Protein AF-A0A8T8SAB1-F1 (afdb_monomer)

Solvent-accessible surface area (backbone atoms only — not comparable to full-atom values): 5282 Å² total; per-residue (Å²): 117,63,71,60,40,58,76,69,61,57,56,80,90,39,64,37,95,46,74,49,75,56,97,85,25,40,38,21,32,66,61,54,69,69,59,53,50,51,46,70,72,68,59,63,80,47,39,28,41,27,17,64,63,78,61,44,33,36,86,93,42,76,69,72,56,51,69,49,56,33,34,33,35,40,60,85,71,54,80,68,45,79,71,45,75,48,69,67,132

InterPro domains:
  IPR007332 Protein of unknown function DUF411 [PF04214] (15-61)

Foldseek 3Di:
DVVVCVVLVPPPQQADPDWDDDPQAIEHPLDDPVLVVCCVVVVPQFNYKGWHDDAAPGDPHHDDGDKTFIWTHGPVRDDIDGPDIDDDD

Structure (mmCIF, N/CA/C/O backbone):
data_AF-A0A8T8SAB1-F1
#
_entry.id   AF-A0A8T8SAB1-F1
#
loop_
_atom_site.group_PDB
_atom_site.id
_atom_site.type_symbol
_atom_site.label_atom_id
_atom_site.label_alt_id
_atom_site.label_comp_id
_atom_site.label_asym_id
_atom_site.label_entity_id
_atom_site.label_seq_id
_atom_site.pdbx_PDB_ins_code
_atom_site.Cartn_x
_atom_site.Cartn_y
_atom_site.Cartn_z
_atom_site.occupancy
_atom_site.B_iso_or_equiv
_atom_site.auth_seq_id
_atom_site.auth_comp_id
_atom_site.auth_asym_id
_atom_site.auth_atom_id
_atom_site.pdbx_PDB_model_num
ATOM 1 N N . MET A 1 1 ? -4.015 16.314 -7.947 1.00 58.97 1 MET A N 1
ATOM 2 C CA . MET A 1 1 ? -4.040 14.971 -7.318 1.00 58.97 1 MET A CA 1
ATOM 3 C C . MET A 1 1 ? -4.145 15.044 -5.796 1.00 58.97 1 MET A C 1
ATOM 5 O O . MET A 1 1 ? -4.503 14.052 -5.174 1.00 58.97 1 MET A O 1
ATOM 9 N N . ASP A 1 2 ? -3.897 16.207 -5.193 1.00 65.06 2 ASP A N 1
ATOM 10 C CA . ASP A 1 2 ? -3.811 16.371 -3.738 1.00 65.06 2 ASP A CA 1
ATOM 11 C C . ASP A 1 2 ? -5.125 16.105 -2.997 1.00 65.06 2 ASP A C 1
ATOM 13 O O . ASP A 1 2 ? -5.107 15.429 -1.975 1.00 65.06 2 ASP A O 1
ATOM 17 N N . GLN A 1 3 ? -6.277 16.484 -3.563 1.00 74.31 3 GLN A N 1
ATOM 18 C CA . GLN A 1 3 ? -7.585 16.249 -2.928 1.00 74.31 3 GLN A CA 1
ATOM 19 C C . GLN A 1 3 ? -7.913 14.763 -2.701 1.00 74.31 3 GLN A C 1
ATOM 21 O O . GLN A 1 3 ? -8.562 14.420 -1.714 1.00 74.31 3 GLN A O 1
ATOM 26 N N . VAL A 1 4 ? -7.466 13.858 -3.583 1.00 75.69 4 VAL A N 1
ATOM 27 C CA . VAL A 1 4 ? -7.685 12.410 -3.399 1.00 75.69 4 VAL A CA 1
ATOM 28 C C . VAL A 1 4 ? -6.809 11.884 -2.263 1.00 75.69 4 VAL A C 1
ATOM 30 O O . VAL A 1 4 ? -7.301 11.174 -1.389 1.00 75.69 4 VAL A O 1
ATOM 33 N N . LYS A 1 5 ? -5.535 12.290 -2.233 1.00 79.06 5 LYS A N 1
ATOM 34 C CA . LYS A 1 5 ? -4.580 11.913 -1.182 1.00 79.06 5 LYS A CA 1
ATOM 35 C C . LYS A 1 5 ? -5.011 12.440 0.186 1.00 79.06 5 LYS A C 1
ATOM 37 O O . LYS A 1 5 ? -4.882 11.733 1.179 1.00 79.06 5 LYS A O 1
ATOM 42 N N . GLU A 1 6 ? -5.554 13.654 0.238 1.00 79.31 6 GLU A N 1
ATOM 43 C CA . GLU A 1 6 ? -6.099 14.258 1.457 1.00 79.31 6 GLU A CA 1
ATOM 44 C C . GLU A 1 6 ? -7.354 13.535 1.946 1.00 79.31 6 GLU A C 1
ATOM 46 O O . GLU A 1 6 ? -7.425 13.175 3.121 1.00 79.31 6 GLU A O 1
ATOM 51 N N . ARG A 1 7 ? -8.309 13.244 1.049 1.00 85.00 7 ARG A N 1
ATOM 52 C CA . ARG A 1 7 ? -9.521 12.477 1.386 1.00 85.00 7 ARG A CA 1
ATOM 53 C C . ARG A 1 7 ? -9.180 11.101 1.961 1.00 85.00 7 ARG A C 1
ATOM 55 O O . ARG A 1 7 ? -9.801 10.673 2.928 1.00 85.00 7 ARG A O 1
ATOM 62 N N . LEU A 1 8 ? -8.188 10.433 1.375 1.00 82.56 8 LEU A N 1
ATOM 63 C CA . LEU A 1 8 ? -7.722 9.108 1.793 1.00 82.56 8 LEU A CA 1
ATOM 64 C C . LEU A 1 8 ? -6.705 9.151 2.938 1.00 82.56 8 LEU A C 1
ATOM 66 O O . LEU A 1 8 ? -6.268 8.101 3.400 1.00 82.56 8 LEU A O 1
ATOM 70 N N . LYS A 1 9 ? -6.343 10.352 3.412 1.00 84.50 9 LYS A N 1
ATOM 71 C CA . LYS A 1 9 ? -5.348 10.578 4.468 1.00 84.50 9 LYS A CA 1
ATOM 72 C C . LYS A 1 9 ? -4.021 9.860 4.197 1.00 84.50 9 LYS A C 1
ATOM 74 O O . LYS A 1 9 ? -3.386 9.355 5.120 1.00 84.50 9 LYS A O 1
ATOM 79 N N . VAL A 1 10 ? -3.588 9.840 2.935 1.00 82.62 10 VAL A N 1
ATOM 80 C CA . VAL A 1 10 ? -2.307 9.243 2.540 1.00 82.62 10 VAL A CA 1
ATOM 81 C C . VAL A 1 10 ? -1.170 10.004 3.239 1.00 82.62 10 VAL A C 1
ATOM 83 O O . VAL A 1 10 ? -1.056 11.229 3.039 1.00 82.62 10 VAL A O 1
ATOM 86 N N . PRO A 1 11 ? -0.327 9.321 4.043 1.00 84.44 11 PRO A N 1
ATOM 87 C CA . PRO A 1 11 ? 0.758 9.967 4.769 1.00 84.44 11 PRO A CA 1
ATOM 88 C C . PRO A 1 11 ? 1.697 10.719 3.815 1.00 84.44 11 PRO A C 1
ATOM 90 O O . PRO A 1 11 ? 2.066 10.172 2.775 1.00 84.44 11 PRO A O 1
ATOM 93 N N . PRO A 1 12 ? 2.121 11.958 4.134 1.00 84.00 12 PRO A N 1
ATOM 94 C CA . PRO A 1 12 ? 2.983 12.745 3.250 1.00 84.00 12 PRO A CA 1
ATOM 95 C C . PRO A 1 12 ? 4.285 12.039 2.852 1.00 84.00 12 PRO A C 1
ATOM 97 O O . PRO A 1 12 ? 4.745 12.209 1.728 1.00 84.00 12 PRO A O 1
ATOM 100 N N . SER A 1 13 ? 4.843 11.222 3.749 1.00 82.06 13 SER A N 1
ATOM 101 C CA . SER A 1 13 ? 6.093 10.479 3.555 1.00 82.06 13 SER A CA 1
ATOM 102 C C . SER A 1 13 ? 6.022 9.384 2.491 1.00 82.06 13 SER A C 1
ATOM 104 O O . SER A 1 13 ? 7.067 8.960 2.010 1.00 82.06 13 SER A O 1
ATOM 106 N N . VAL A 1 14 ? 4.822 8.931 2.117 1.00 80.19 14 VAL A N 1
ATOM 107 C CA . VAL A 1 14 ? 4.638 7.848 1.138 1.00 80.19 14 VAL A CA 1
ATOM 108 C C . VAL A 1 14 ? 3.978 8.319 -0.155 1.00 80.19 14 VAL A C 1
ATOM 110 O O . VAL A 1 14 ? 3.649 7.496 -1.003 1.00 80.19 14 VAL A O 1
ATOM 113 N N . ARG A 1 15 ? 3.773 9.634 -0.327 1.00 83.19 15 ARG A N 1
ATOM 114 C CA . ARG A 1 15 ? 3.081 10.168 -1.504 1.00 83.19 15 ARG A CA 1
ATOM 115 C C . ARG A 1 15 ? 3.892 9.950 -2.786 1.00 83.19 15 ARG A C 1
ATOM 117 O O . ARG A 1 15 ? 5.052 10.339 -2.874 1.00 83.19 15 ARG A O 1
ATOM 124 N N . ALA A 1 16 ? 3.231 9.402 -3.797 1.00 80.94 16 ALA A N 1
ATOM 125 C CA . ALA A 1 16 ? 3.736 9.111 -5.131 1.00 80.94 16 ALA A CA 1
ATOM 126 C C . ALA A 1 16 ? 2.901 9.818 -6.219 1.00 80.94 16 ALA A C 1
ATOM 128 O O . ALA A 1 16 ? 1.975 10.590 -5.941 1.00 80.94 16 ALA A O 1
ATOM 129 N N . CYS A 1 17 ? 3.208 9.546 -7.490 1.00 81.94 17 CYS A N 1
ATOM 130 C CA . CYS A 1 17 ? 2.589 10.213 -8.639 1.00 81.94 17 CYS A CA 1
ATOM 131 C C . CYS A 1 17 ? 1.084 9.944 -8.804 1.00 81.94 17 CYS A C 1
ATOM 133 O O . CYS A 1 17 ? 0.398 10.768 -9.400 1.00 81.94 17 CYS A O 1
ATOM 135 N N . HIS A 1 18 ? 0.558 8.830 -8.288 1.00 85.12 18 HIS A N 1
ATOM 136 C CA . HIS A 1 18 ? -0.863 8.487 -8.369 1.00 85.12 18 HIS A CA 1
ATOM 137 C C . HIS A 1 18 ? -1.347 7.717 -7.143 1.00 85.12 18 HIS A C 1
ATOM 139 O O . HIS A 1 18 ? -0.557 7.120 -6.414 1.00 85.12 18 HIS A O 1
ATOM 145 N N . THR A 1 19 ? -2.665 7.753 -6.953 1.00 89.31 19 THR A N 1
ATOM 146 C CA . THR A 1 19 ? -3.387 7.054 -5.890 1.00 89.31 19 THR A CA 1
ATOM 147 C C . THR A 1 19 ? -4.607 6.382 -6.501 1.00 89.31 19 THR A C 1
ATOM 149 O O . THR A 1 19 ? -5.350 7.028 -7.243 1.00 89.31 19 THR A O 1
ATOM 152 N N . ALA A 1 20 ? -4.831 5.118 -6.167 1.00 90.56 20 ALA A N 1
ATOM 153 C CA . ALA A 1 20 ? -6.059 4.392 -6.461 1.00 90.56 20 ALA A CA 1
ATOM 154 C C . ALA A 1 20 ? -6.764 3.994 -5.157 1.00 90.56 20 ALA A C 1
ATOM 156 O O . ALA A 1 20 ? -6.165 4.008 -4.083 1.00 90.56 20 ALA A O 1
ATOM 157 N N . GLU A 1 21 ? -8.044 3.649 -5.251 1.00 92.50 21 GLU A N 1
ATOM 158 C CA . GLU A 1 21 ? -8.853 3.160 -4.135 1.00 92.50 21 GLU A CA 1
ATOM 159 C C . GLU A 1 21 ? -9.564 1.878 -4.578 1.00 92.50 21 GLU A C 1
ATOM 161 O O . GLU A 1 21 ? -10.131 1.833 -5.671 1.00 92.50 21 GLU A O 1
ATOM 166 N N . VAL A 1 22 ? -9.519 0.837 -3.748 1.00 92.69 22 VAL A N 1
ATOM 167 C CA . VAL A 1 22 ? -10.187 -0.447 -3.993 1.00 92.69 22 VAL A CA 1
ATOM 168 C C . VAL A 1 22 ? -10.670 -1.028 -2.669 1.00 92.69 22 VAL A C 1
ATOM 170 O O . VAL A 1 22 ? -9.907 -1.085 -1.711 1.00 92.69 22 VAL A O 1
ATOM 173 N N . ASP A 1 23 ? -11.947 -1.414 -2.585 1.00 91.94 23 ASP A N 1
ATOM 174 C CA . ASP A 1 23 ? -12.564 -2.015 -1.387 1.00 91.94 23 ASP A CA 1
ATOM 175 C C . ASP A 1 23 ? -12.270 -1.266 -0.065 1.00 91.94 23 ASP A C 1
ATOM 177 O O . ASP A 1 23 ? -12.145 -1.857 1.007 1.00 91.94 23 ASP A O 1
ATOM 181 N N . GLY A 1 24 ? -12.160 0.066 -0.129 1.00 91.44 24 GLY A N 1
ATOM 182 C CA . GLY A 1 24 ? -11.870 0.918 1.028 1.00 91.44 24 GLY A CA 1
ATOM 183 C C . GLY A 1 24 ? -10.407 0.908 1.487 1.00 91.44 24 GLY A C 1
ATOM 184 O O . GLY A 1 24 ? -10.132 1.349 2.607 1.00 91.44 24 GLY A O 1
ATOM 185 N N . TYR A 1 25 ? -9.490 0.409 0.657 1.00 95.06 25 TYR A N 1
ATOM 186 C CA . TYR A 1 25 ? -8.041 0.554 0.785 1.00 95.06 25 TYR A CA 1
ATOM 187 C C . TYR A 1 25 ? -7.518 1.544 -0.255 1.00 95.06 25 TYR A C 1
ATOM 189 O O . TYR A 1 25 ? -7.958 1.520 -1.406 1.00 95.06 25 TYR A O 1
ATOM 197 N N . PHE A 1 26 ? -6.545 2.377 0.111 1.00 94.50 26 PHE A N 1
ATOM 198 C CA . PHE A 1 26 ? -5.793 3.149 -0.878 1.00 94.50 26 PHE A CA 1
ATOM 199 C C . PHE A 1 26 ? -4.570 2.369 -1.381 1.00 94.50 26 PHE A C 1
ATOM 201 O O . PHE A 1 26 ? -3.951 1.604 -0.642 1.00 94.50 26 PHE A O 1
ATOM 208 N N . LEU A 1 27 ? -4.204 2.589 -2.640 1.00 94.12 27 LEU A N 1
ATOM 209 C CA . LEU A 1 27 ? -2.980 2.089 -3.262 1.00 94.12 27 LEU A CA 1
ATOM 210 C C . LEU A 1 27 ? -2.194 3.284 -3.792 1.00 94.12 27 LEU A C 1
ATOM 212 O O . LEU A 1 27 ? -2.697 4.040 -4.623 1.00 94.12 27 LEU A O 1
ATOM 216 N N . GLU A 1 28 ? -0.981 3.469 -3.292 1.00 92.19 28 GLU A N 1
ATOM 217 C CA . GLU A 1 28 ? -0.152 4.635 -3.575 1.00 92.19 28 GLU A CA 1
ATOM 218 C C . GLU A 1 28 ? 1.089 4.240 -4.387 1.00 92.19 28 GLU A C 1
ATOM 220 O O . GLU A 1 28 ? 1.901 3.424 -3.947 1.00 92.19 28 GLU A O 1
ATOM 225 N N . GLY A 1 29 ? 1.241 4.827 -5.577 1.00 88.56 29 GLY A N 1
ATOM 226 C CA . GLY A 1 29 ? 2.330 4.497 -6.500 1.00 88.56 29 GLY A CA 1
ATOM 227 C C . GLY A 1 29 ? 2.197 3.109 -7.142 1.00 88.56 29 GLY A C 1
ATOM 228 O O . GLY A 1 29 ? 1.103 2.556 -7.256 1.00 88.56 29 GLY A O 1
ATOM 229 N N . HIS A 1 30 ? 3.325 2.539 -7.576 1.00 87.62 30 HIS A N 1
ATOM 230 C CA . HIS A 1 30 ? 3.374 1.284 -8.338 1.00 87.62 30 HIS A CA 1
ATOM 231 C C . HIS A 1 30 ? 3.259 0.032 -7.454 1.00 87.62 30 HIS A C 1
ATOM 233 O O . HIS A 1 30 ? 4.164 -0.801 -7.415 1.00 87.62 30 HIS A O 1
ATOM 239 N N . VAL A 1 31 ? 2.143 -0.112 -6.736 1.00 89.00 31 VAL A N 1
ATOM 240 C CA . VAL A 1 31 ? 1.883 -1.302 -5.913 1.00 89.00 31 VAL A CA 1
ATOM 241 C C . VAL A 1 31 ? 1.736 -2.546 -6.816 1.00 89.00 31 VAL A C 1
ATOM 243 O O . VAL A 1 31 ? 0.889 -2.541 -7.714 1.00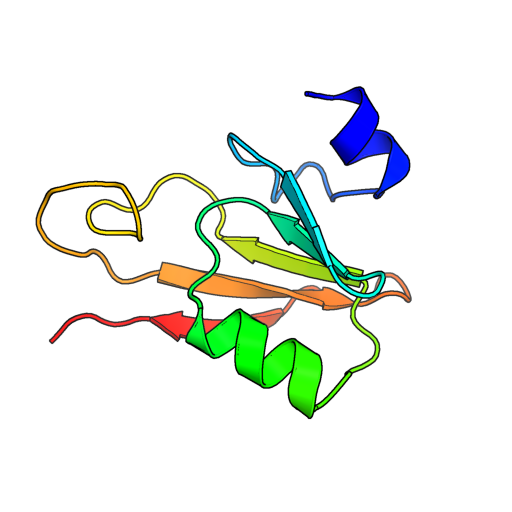 89.00 31 VAL A O 1
ATOM 246 N N . PRO A 1 32 ? 2.514 -3.626 -6.599 1.00 88.56 32 PRO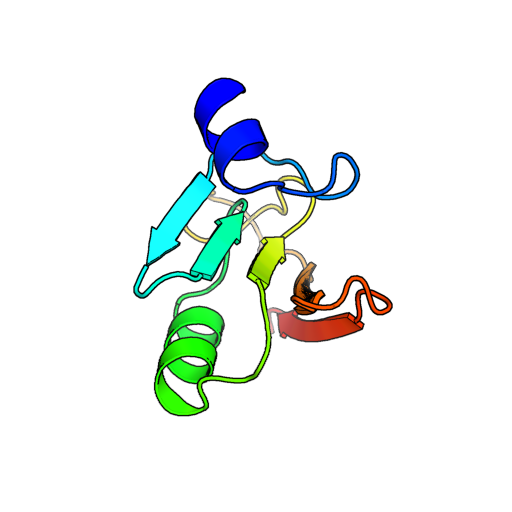 A N 1
ATOM 247 C CA . PRO A 1 32 ? 2.431 -4.851 -7.396 1.00 88.56 32 PRO A CA 1
ATOM 248 C C . PRO A 1 32 ? 1.076 -5.535 -7.267 1.00 88.56 32 PRO A C 1
ATOM 250 O O . PRO A 1 32 ? 0.496 -5.591 -6.181 1.00 88.56 32 PRO A O 1
ATOM 253 N N . ILE A 1 33 ? 0.613 -6.158 -8.352 1.00 88.94 33 ILE A N 1
ATOM 254 C CA . ILE A 1 33 ? -0.685 -6.842 -8.363 1.00 88.94 33 ILE A CA 1
ATOM 255 C C . ILE A 1 33 ? -0.773 -7.978 -7.335 1.00 88.94 33 ILE A C 1
ATOM 257 O O . ILE A 1 33 ? -1.835 -8.191 -6.759 1.00 88.94 33 ILE A O 1
ATOM 261 N N . ASP A 1 34 ? 0.334 -8.666 -7.050 1.00 89.25 34 ASP A N 1
ATOM 262 C CA . ASP A 1 34 ? 0.355 -9.750 -6.063 1.00 89.25 34 ASP A CA 1
ATOM 263 C C . ASP A 1 34 ? 0.170 -9.229 -4.633 1.00 89.25 34 ASP A C 1
ATOM 265 O O . ASP A 1 34 ? -0.524 -9.855 -3.833 1.00 89.25 34 ASP A O 1
ATOM 269 N N . ALA A 1 35 ? 0.695 -8.036 -4.330 1.00 92.06 35 ALA A N 1
ATOM 270 C CA . ALA A 1 35 ? 0.445 -7.373 -3.054 1.00 92.06 35 ALA A CA 1
ATOM 271 C C . ALA A 1 35 ? -1.024 -6.934 -2.932 1.00 92.06 35 ALA A C 1
ATOM 273 O O . ALA A 1 35 ? -1.627 -7.103 -1.874 1.00 92.06 35 ALA A O 1
ATOM 274 N N . VAL A 1 36 ? -1.622 -6.433 -4.021 1.00 93.62 36 VAL A N 1
ATOM 275 C CA . VAL A 1 36 ? -3.049 -6.067 -4.055 1.00 93.62 36 VAL A CA 1
ATOM 276 C C . VAL A 1 36 ? -3.942 -7.294 -3.866 1.00 93.62 36 VAL A C 1
ATOM 278 O O . VAL A 1 36 ? -4.877 -7.243 -3.075 1.00 93.62 36 VAL A O 1
ATOM 281 N N . ARG A 1 37 ? -3.652 -8.411 -4.544 1.00 94.62 37 ARG A N 1
ATOM 282 C CA . ARG A 1 37 ? -4.399 -9.668 -4.375 1.00 94.62 37 ARG A CA 1
ATOM 283 C C . ARG A 1 37 ? -4.363 -10.138 -2.927 1.00 94.62 37 ARG A C 1
ATOM 285 O O . ARG A 1 37 ? -5.414 -10.317 -2.323 1.00 94.62 37 ARG A O 1
ATOM 292 N N . ARG A 1 38 ? -3.164 -10.221 -2.345 1.00 94.62 38 ARG A N 1
ATOM 293 C CA . ARG A 1 38 ? -2.986 -10.621 -0.947 1.00 94.62 38 ARG A CA 1
ATOM 294 C C . ARG A 1 38 ? -3.746 -9.706 0.020 1.00 94.62 38 ARG A C 1
ATOM 296 O O . ARG A 1 38 ? -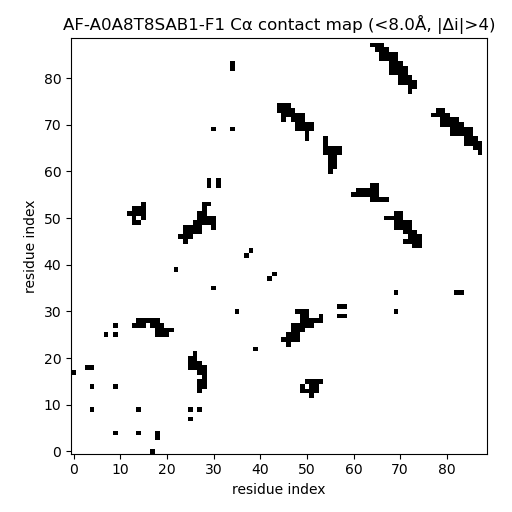4.397 -10.201 0.934 1.00 94.62 38 ARG A O 1
ATOM 303 N N . LEU A 1 39 ? -3.725 -8.390 -0.210 1.00 95.75 39 LEU A N 1
ATOM 304 C CA . LEU A 1 39 ? -4.483 -7.422 0.587 1.00 95.75 39 LEU A CA 1
ATOM 305 C C . LEU A 1 39 ? -5.994 -7.695 0.544 1.00 95.75 39 LEU A C 1
ATOM 307 O O . LEU A 1 39 ? -6.654 -7.650 1.580 1.00 95.75 39 LEU A O 1
ATOM 311 N N . LEU A 1 40 ? -6.541 -7.957 -0.644 1.00 95.81 40 LEU A N 1
ATOM 312 C CA . LEU A 1 40 ? -7.976 -8.177 -0.841 1.00 95.81 40 LEU A CA 1
ATOM 313 C C . LEU A 1 40 ? -8.448 -9.554 -0.351 1.00 95.81 40 LEU A C 1
ATOM 315 O O . LEU A 1 40 ? -9.614 -9.680 0.038 1.00 95.81 40 LEU A O 1
ATOM 319 N N . ASP A 1 41 ? -7.550 -10.540 -0.333 1.00 96.62 41 ASP A N 1
ATOM 320 C CA . ASP A 1 41 ? -7.798 -11.885 0.188 1.00 96.62 41 ASP A CA 1
ATOM 321 C C . ASP A 1 41 ? -7.731 -11.918 1.724 1.00 96.62 41 ASP A C 1
ATOM 323 O O . ASP A 1 41 ? -8.641 -12.426 2.378 1.00 96.62 41 ASP A O 1
ATOM 327 N N . GLU A 1 42 ? -6.676 -11.349 2.318 1.00 96.31 42 GLU A N 1
ATOM 328 C CA . GLU A 1 42 ? -6.459 -11.362 3.774 1.00 96.31 42 GLU A CA 1
ATOM 329 C C . GLU A 1 42 ? -7.295 -10.304 4.509 1.00 96.31 42 GLU A C 1
ATOM 331 O O . GLU A 1 42 ? -7.603 -10.467 5.690 1.00 96.31 42 GLU A O 1
ATOM 336 N N . ARG A 1 43 ? -7.639 -9.202 3.828 1.00 94.81 43 ARG A N 1
ATOM 337 C CA . ARG A 1 43 ? -8.352 -8.033 4.373 1.00 94.81 43 ARG A CA 1
ATOM 338 C C . ARG A 1 43 ? -7.840 -7.578 5.752 1.00 94.81 43 ARG A C 1
ATOM 340 O O . ARG A 1 43 ? -8.638 -7.391 6.677 1.00 94.81 43 ARG A O 1
ATOM 347 N N . PRO A 1 44 ? -6.522 -7.361 5.924 1.00 95.50 44 PRO A N 1
ATOM 348 C CA . PRO A 1 44 ? -5.965 -6.922 7.197 1.00 95.50 44 PRO A CA 1
ATOM 349 C C . PRO A 1 44 ? -6.463 -5.509 7.568 1.00 95.50 44 PRO A C 1
ATOM 351 O O . PRO A 1 44 ? -6.957 -4.774 6.699 1.00 95.50 44 PRO A O 1
ATOM 354 N N . PRO A 1 45 ? -6.302 -5.077 8.836 1.00 94.44 45 PRO A N 1
ATOM 355 C CA . PRO A 1 45 ? -6.712 -3.753 9.320 1.00 94.44 45 PRO A CA 1
ATOM 356 C C . PRO A 1 45 ? -5.773 -2.623 8.840 1.00 94.44 45 PRO A C 1
ATOM 358 O O . PRO A 1 45 ? -5.264 -1.816 9.618 1.00 94.44 45 PRO A O 1
ATOM 361 N N . LEU A 1 46 ? -5.552 -2.547 7.528 1.00 96.00 46 LEU A N 1
ATOM 362 C CA . LEU A 1 46 ? -4.720 -1.550 6.858 1.00 96.00 46 LEU A CA 1
ATOM 363 C C . LEU A 1 46 ? -5.579 -0.482 6.184 1.00 96.00 46 LEU A C 1
ATOM 365 O O . LEU A 1 46 ? -6.689 -0.754 5.726 1.00 96.00 46 LEU A O 1
ATOM 369 N N . ALA A 1 47 ? -5.084 0.750 6.154 1.00 94.88 47 ALA A N 1
ATOM 370 C CA . ALA A 1 47 ? -5.663 1.838 5.377 1.00 94.88 47 ALA A CA 1
ATOM 371 C C . ALA A 1 47 ? -5.273 1.725 3.899 1.00 94.88 47 ALA A C 1
ATOM 373 O O . ALA A 1 47 ? -6.067 2.073 3.028 1.00 94.88 47 ALA A O 1
ATOM 374 N N . GLY A 1 48 ? -4.077 1.208 3.616 1.00 94.75 48 GLY A N 1
ATOM 375 C CA . GLY A 1 48 ? -3.589 1.059 2.255 1.00 94.75 48 GLY A CA 1
ATOM 376 C C . GLY A 1 48 ? -2.176 0.503 2.163 1.00 94.75 48 GLY A C 1
ATOM 377 O O . GLY A 1 48 ? -1.530 0.221 3.177 1.00 94.75 48 GLY A O 1
ATOM 378 N N . LEU A 1 49 ? -1.720 0.366 0.921 1.00 95.00 49 LEU A N 1
ATOM 379 C CA . LEU A 1 49 ? -0.351 0.008 0.566 1.00 95.00 49 LEU A CA 1
ATOM 380 C C . LEU A 1 49 ? 0.295 1.154 -0.209 1.00 95.00 49 LEU A C 1
ATOM 382 O O . LEU A 1 49 ? -0.376 1.841 -0.982 1.00 95.00 49 LEU A O 1
ATOM 386 N N . ALA A 1 50 ? 1.600 1.333 -0.033 1.00 93.00 50 ALA A N 1
ATOM 387 C CA . ALA A 1 50 ? 2.364 2.325 -0.772 1.00 93.00 50 ALA A CA 1
ATOM 388 C C . ALA A 1 50 ? 3.705 1.773 -1.247 1.00 93.00 50 ALA A C 1
ATOM 390 O O . ALA A 1 50 ? 4.383 1.054 -0.517 1.00 93.00 50 ALA A O 1
ATOM 391 N N . VAL A 1 51 ? 4.113 2.174 -2.446 1.00 89.00 51 VAL A N 1
ATOM 392 C CA . VAL A 1 51 ? 5.498 2.060 -2.908 1.00 89.00 51 VAL A CA 1
ATOM 393 C C . VAL A 1 51 ? 6.047 3.474 -3.004 1.00 89.00 51 VAL A C 1
ATOM 395 O O . VAL A 1 51 ? 5.597 4.270 -3.830 1.00 89.00 51 VAL A O 1
ATOM 398 N N . ALA A 1 52 ? 6.984 3.809 -2.119 1.00 72.44 52 ALA A N 1
ATOM 399 C CA . ALA A 1 52 ? 7.596 5.130 -2.116 1.00 72.44 52 ALA A CA 1
ATOM 400 C C . ALA A 1 52 ? 8.517 5.299 -3.340 1.00 72.44 52 ALA A C 1
ATOM 402 O O . ALA A 1 52 ? 9.326 4.426 -3.649 1.00 72.44 52 ALA A O 1
ATOM 403 N N . GLY A 1 53 ? 8.417 6.448 -4.016 1.00 68.12 53 GLY A N 1
ATOM 404 C CA . GLY A 1 53 ? 9.285 6.813 -5.140 1.00 68.12 53 GLY A CA 1
ATOM 405 C C . GLY A 1 53 ? 8.808 6.324 -6.515 1.00 68.12 53 GLY A C 1
ATOM 406 O O . GLY A 1 53 ? 7.612 6.286 -6.799 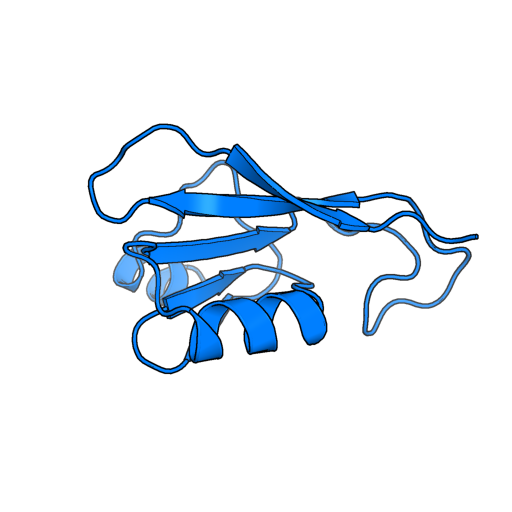1.00 68.12 53 GLY A O 1
ATOM 407 N N . MET A 1 54 ? 9.773 6.024 -7.392 1.00 61.09 54 MET A N 1
ATOM 408 C CA . MET A 1 54 ? 9.584 5.519 -8.760 1.00 61.09 54 MET A CA 1
ATOM 409 C C . MET A 1 54 ? 10.721 4.537 -9.103 1.00 61.09 54 MET A C 1
ATOM 411 O O . MET A 1 54 ? 11.625 4.907 -9.854 1.00 61.09 54 MET A O 1
ATOM 415 N N . PRO A 1 55 ? 10.734 3.319 -8.530 1.00 60.62 55 PRO A N 1
ATOM 416 C CA . PRO A 1 55 ? 11.773 2.345 -8.848 1.00 60.62 55 PRO A CA 1
ATOM 417 C C . PRO A 1 55 ? 11.706 1.968 -10.333 1.00 60.62 55 PRO A C 1
ATOM 419 O O . PRO A 1 55 ? 10.616 1.734 -10.878 1.00 60.62 55 PRO A O 1
ATOM 422 N N . LEU A 1 56 ? 12.864 1.927 -10.995 1.00 58.19 56 LEU A N 1
ATOM 423 C CA . LEU A 1 56 ? 12.966 1.469 -12.382 1.00 58.19 56 LEU A CA 1
ATOM 424 C C . LEU A 1 56 ? 12.484 0.009 -12.481 1.00 58.19 56 LEU A C 1
ATOM 426 O O . LEU A 1 56 ? 12.659 -0.785 -11.558 1.00 58.19 56 LEU A O 1
ATOM 430 N N . GLY A 1 57 ? 11.798 -0.330 -13.578 1.00 57.59 57 GLY A N 1
ATOM 431 C CA . GLY A 1 57 ? 11.214 -1.662 -13.808 1.00 57.59 57 GLY A CA 1
ATOM 432 C C . GLY A 1 57 ? 9.979 -2.028 -12.966 1.00 57.59 57 GLY A C 1
ATOM 433 O O . GLY A 1 57 ? 9.543 -3.179 -12.982 1.00 57.59 57 GLY A O 1
ATOM 434 N N . SER A 1 58 ? 9.376 -1.075 -12.253 1.00 57.38 58 SER A N 1
ATOM 435 C CA . SER A 1 58 ? 8.025 -1.238 -11.692 1.00 57.38 58 SER A CA 1
ATOM 436 C C . SER A 1 58 ? 6.948 -1.309 -12.790 1.00 57.38 58 SER A C 1
ATOM 438 O O . SER A 1 58 ? 7.169 -0.885 -13.922 1.00 57.38 58 SER A O 1
ATOM 440 N N . LEU A 1 59 ? 5.767 -1.863 -12.484 1.00 50.62 59 LEU A N 1
ATOM 441 C CA . LEU A 1 59 ? 4.657 -2.032 -13.440 1.00 50.62 59 LEU A CA 1
ATOM 442 C C . LEU A 1 59 ? 4.310 -0.699 -14.145 1.00 50.62 59 LEU A C 1
ATOM 444 O O . LEU A 1 59 ? 3.767 0.209 -13.525 1.00 50.62 59 LEU A O 1
ATOM 448 N N . GLY A 1 60 ? 4.625 -0.592 -15.443 1.00 58.41 60 GLY A N 1
ATOM 449 C CA . GLY A 1 60 ? 4.443 0.623 -16.259 1.00 58.41 60 GLY A CA 1
ATOM 450 C C . GLY A 1 60 ? 5.726 1.417 -16.557 1.00 58.41 60 GLY A C 1
ATOM 451 O O . GLY A 1 60 ? 5.703 2.298 -17.414 1.00 58.41 60 GLY A O 1
ATOM 452 N N . MET A 1 61 ? 6.848 1.078 -15.918 1.00 59.94 61 MET A N 1
ATOM 453 C CA . MET A 1 61 ? 8.172 1.670 -16.126 1.00 59.94 61 MET A CA 1
ATOM 454 C C . MET A 1 61 ? 9.098 0.648 -16.800 1.00 59.94 61 MET A C 1
ATOM 456 O O . MET A 1 61 ? 9.310 -0.444 -16.283 1.00 59.94 61 MET A O 1
ATOM 460 N N . GLY A 1 62 ? 9.663 0.982 -17.964 1.00 57.59 62 GLY A N 1
ATOM 461 C CA . GLY A 1 62 ? 10.715 0.165 -18.585 1.00 57.59 62 GLY A CA 1
ATOM 462 C C . GLY A 1 62 ? 12.038 0.229 -17.805 1.00 57.59 62 GLY A C 1
ATOM 463 O O . GLY A 1 62 ? 12.223 1.100 -16.956 1.00 57.59 62 GLY A O 1
ATOM 464 N N . GLY A 1 63 ? 12.977 -0.668 -18.119 1.00 64.56 63 GLY A N 1
ATOM 465 C CA . GLY A 1 63 ? 14.316 -0.705 -17.513 1.00 64.56 63 GLY A CA 1
ATOM 466 C C . GLY A 1 63 ? 14.590 -1.975 -16.705 1.00 64.56 63 GLY A C 1
ATOM 467 O O . GLY A 1 63 ? 13.729 -2.845 -16.593 1.00 64.56 63 GLY A O 1
ATOM 468 N N . LEU A 1 64 ? 15.815 -2.086 -16.180 1.00 62.06 64 LEU A N 1
ATOM 469 C CA . LEU A 1 64 ? 16.187 -3.155 -15.253 1.00 62.06 64 LEU A CA 1
ATOM 470 C C . LEU A 1 64 ? 15.385 -2.973 -13.959 1.00 62.06 64 LEU A C 1
ATOM 472 O O . LEU A 1 64 ? 15.413 -1.873 -13.403 1.00 62.06 64 LEU A O 1
ATOM 476 N N . PRO A 1 65 ? 14.662 -4.003 -13.500 1.00 66.12 65 PRO A N 1
ATOM 477 C CA . PRO A 1 65 ? 13.920 -3.904 -12.262 1.00 66.12 65 PRO A CA 1
ATOM 478 C C . PRO A 1 65 ? 14.879 -3.704 -11.087 1.00 66.12 65 PRO A C 1
ATOM 480 O O . PRO A 1 65 ? 15.883 -4.401 -10.946 1.00 66.12 65 PRO A O 1
ATOM 483 N N . GLU A 1 66 ? 14.565 -2.719 -10.254 1.00 71.12 66 GLU A N 1
ATOM 484 C CA . GLU A 1 66 ? 15.242 -2.479 -8.985 1.00 71.12 66 GLU A CA 1
ATOM 485 C C . GLU A 1 66 ? 14.463 -3.157 -7.853 1.00 71.12 66 GLU A C 1
ATOM 487 O O . GLU A 1 66 ? 13.237 -3.275 -7.931 1.00 71.12 66 GLU A O 1
ATOM 492 N N . PRO A 1 67 ? 15.133 -3.621 -6.788 1.00 79.50 67 PRO A N 1
ATOM 493 C CA . PRO A 1 67 ? 14.435 -4.090 -5.606 1.00 79.50 67 PRO A CA 1
ATOM 494 C C . PR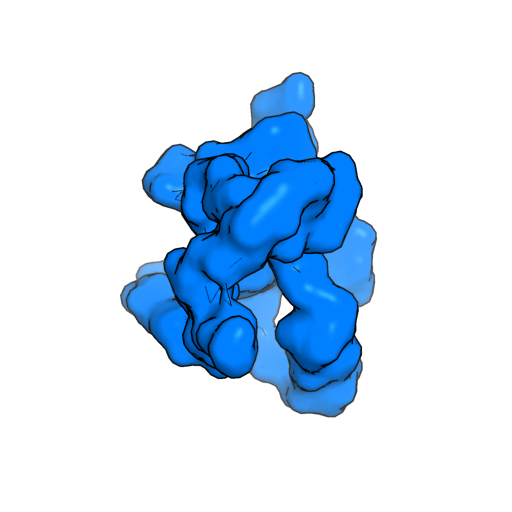O A 1 67 ? 13.713 -2.926 -4.918 1.00 79.50 67 PRO A C 1
ATOM 496 O O . 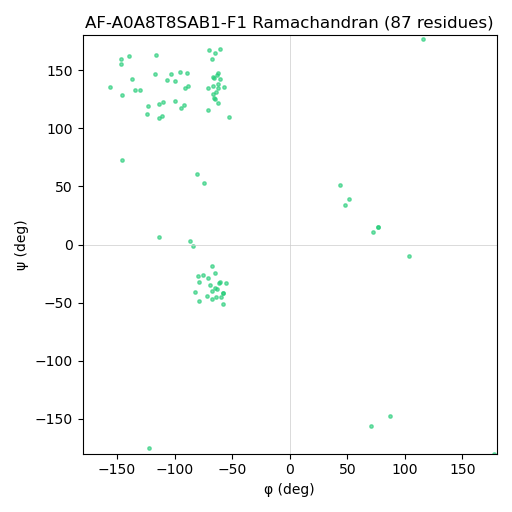PRO A 1 67 ? 14.277 -1.845 -4.746 1.00 79.50 67 PRO A O 1
ATOM 499 N N . TYR A 1 68 ? 12.475 -3.155 -4.492 1.00 83.62 68 TYR A N 1
ATOM 500 C CA . TYR A 1 68 ? 11.694 -2.174 -3.740 1.00 83.62 68 TYR A CA 1
ATOM 501 C C . TYR A 1 68 ? 10.777 -2.846 -2.726 1.00 83.62 68 TYR A C 1
ATOM 503 O O . TYR A 1 68 ? 10.360 -3.994 -2.888 1.00 83.62 68 TYR A O 1
ATOM 511 N N . ASP A 1 69 ? 10.432 -2.090 -1.690 1.00 89.44 69 ASP A N 1
ATOM 512 C CA . ASP A 1 69 ? 9.506 -2.523 -0.656 1.00 89.44 69 ASP A CA 1
ATOM 513 C C . ASP A 1 69 ? 8.111 -1.942 -0.894 1.00 89.44 69 ASP A C 1
ATOM 515 O O . ASP A 1 69 ? 7.931 -0.780 -1.268 1.00 89.44 69 ASP A O 1
ATOM 519 N N . 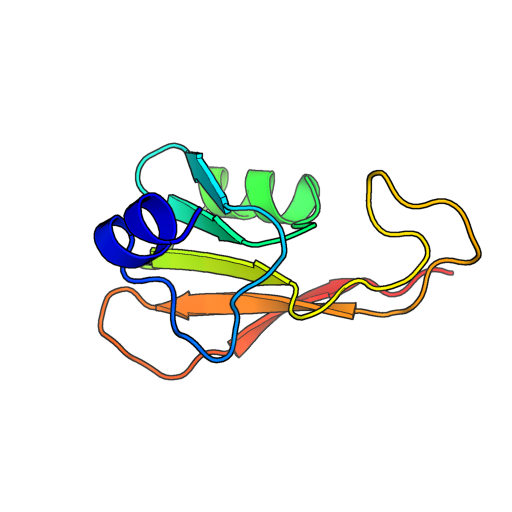VAL A 1 70 ? 7.109 -2.775 -0.639 1.00 91.75 70 VAL A N 1
ATOM 520 C CA . VAL A 1 70 ? 5.713 -2.378 -0.505 1.00 91.75 70 VAL A CA 1
AT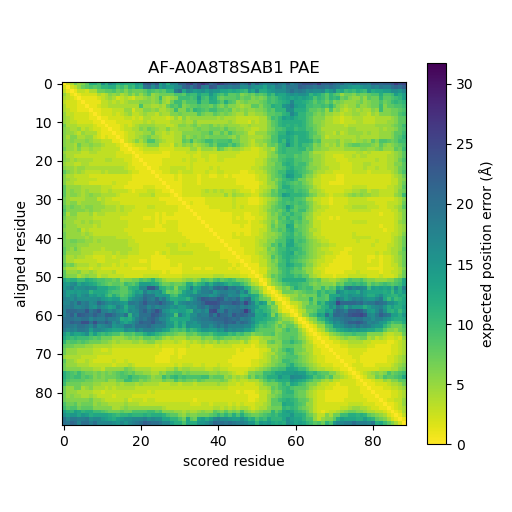OM 521 C C . VAL A 1 70 ? 5.454 -2.152 0.976 1.00 91.75 70 VAL A C 1
ATOM 523 O O . VAL A 1 70 ? 5.550 -3.079 1.779 1.00 91.75 70 VAL A O 1
ATOM 526 N N . MET A 1 71 ? 5.111 -0.924 1.342 1.00 94.00 71 MET A N 1
ATOM 527 C CA . MET A 1 71 ? 4.836 -0.533 2.720 1.00 94.00 71 MET A CA 1
ATOM 528 C C . MET A 1 71 ? 3.351 -0.708 3.037 1.00 94.00 71 MET A C 1
ATOM 530 O O . MET A 1 71 ? 2.493 -0.288 2.260 1.00 94.00 71 MET A O 1
ATOM 534 N N . ALA A 1 72 ? 3.050 -1.293 4.194 1.00 95.06 72 ALA A N 1
ATOM 535 C CA . ALA A 1 72 ? 1.719 -1.326 4.784 1.00 95.06 72 ALA A CA 1
ATOM 536 C C . ALA A 1 72 ? 1.489 -0.100 5.669 1.00 95.06 72 ALA A C 1
ATOM 538 O O . ALA A 1 72 ? 2.347 0.269 6.472 1.00 95.06 72 ALA A O 1
ATOM 539 N N . ILE A 1 73 ? 0.300 0.493 5.547 1.00 94.81 73 ILE A N 1
ATOM 540 C CA . ILE A 1 73 ? -0.139 1.628 6.357 1.00 94.81 73 ILE A CA 1
ATOM 541 C C . ILE A 1 73 ? -1.306 1.162 7.236 1.00 94.81 73 ILE A C 1
ATOM 543 O O . ILE A 1 73 ? -2.394 0.920 6.704 1.00 94.81 73 ILE A O 1
ATOM 547 N N . PRO A 1 74 ? -1.119 1.014 8.559 1.00 94.75 74 PRO A N 1
ATOM 548 C CA . PRO A 1 74 ? -2.195 0.652 9.486 1.00 94.75 74 PRO A CA 1
ATOM 549 C C . PRO A 1 74 ? -3.330 1.691 9.541 1.00 94.75 74 PRO A C 1
ATOM 551 O O . PRO A 1 74 ? -3.090 2.891 9.397 1.00 94.75 74 PRO A O 1
ATOM 554 N N . ARG A 1 75 ? -4.585 1.256 9.764 1.00 90.94 75 ARG A N 1
ATOM 555 C CA . ARG A 1 75 ? -5.732 2.190 9.922 1.00 90.94 75 ARG A CA 1
ATOM 556 C C . ARG A 1 75 ? -5.705 2.977 11.224 1.00 90.94 75 ARG A C 1
ATOM 558 O O . ARG A 1 75 ? -6.266 4.067 11.285 1.00 90.94 75 ARG A O 1
ATOM 565 N N . ASP A 1 76 ? -5.116 2.403 12.259 1.00 88.69 76 ASP A N 1
ATOM 566 C CA . ASP A 1 76 ? -5.090 2.932 13.622 1.00 88.69 76 ASP A CA 1
ATOM 567 C C . ASP A 1 76 ? -3.935 3.914 13.869 1.00 88.69 76 ASP A C 1
ATOM 569 O O . ASP A 1 76 ? -3.783 4.415 14.980 1.00 88.69 76 ASP A O 1
ATOM 573 N N . GLY A 1 77 ? -3.147 4.228 12.835 1.00 82.44 77 GLY A N 1
ATOM 574 C CA . GLY A 1 77 ? -1.981 5.099 12.960 1.00 82.44 77 GLY A CA 1
ATOM 575 C C . GLY A 1 77 ? -0.770 4.416 13.596 1.00 82.44 77 GLY A C 1
ATOM 576 O O . GLY A 1 77 ? 0.155 5.119 13.994 1.00 82.44 77 GLY A O 1
ATOM 577 N N . GLY A 1 78 ? -0.767 3.080 13.691 1.00 88.75 78 GLY A N 1
ATOM 578 C CA . GLY A 1 78 ? 0.427 2.312 14.029 1.00 88.75 78 GLY A CA 1
ATOM 579 C C . GLY A 1 78 ? 1.565 2.505 13.021 1.00 88.75 78 GLY A C 1
ATOM 580 O O . GLY A 1 78 ? 1.383 3.054 11.929 1.00 88.75 78 GLY A O 1
ATOM 581 N N . ASP A 1 79 ? 2.752 2.029 13.393 1.00 92.19 79 ASP A N 1
ATOM 582 C CA . ASP A 1 79 ? 3.946 2.176 12.565 1.00 92.19 79 ASP A CA 1
ATOM 583 C C . ASP A 1 79 ? 3.800 1.456 11.218 1.00 92.19 79 ASP A C 1
ATOM 585 O O . ASP A 1 79 ? 3.315 0.324 11.123 1.00 92.19 79 ASP A O 1
ATOM 589 N N . MET A 1 80 ? 4.254 2.123 10.155 1.00 92.75 80 MET A N 1
ATOM 590 C CA . MET A 1 80 ? 4.345 1.513 8.832 1.00 92.75 80 MET A CA 1
ATOM 591 C C . MET A 1 80 ? 5.384 0.391 8.847 1.00 92.75 80 MET A C 1
ATOM 593 O O . MET A 1 80 ? 6.445 0.524 9.456 1.00 92.75 80 MET A O 1
ATOM 597 N N . TYR A 1 81 ? 5.116 -0.689 8.121 1.00 93.38 81 TYR A N 1
ATOM 598 C CA . TYR A 1 81 ? 6.022 -1.833 8.034 1.00 93.38 81 TYR A CA 1
ATOM 599 C C . TYR A 1 81 ? 6.084 -2.388 6.612 1.00 93.38 81 TYR A C 1
ATOM 601 O O . TYR A 1 81 ? 5.213 -2.116 5.785 1.00 93.38 81 TYR A O 1
ATOM 609 N N . VAL A 1 82 ? 7.123 -3.170 6.317 1.00 93.19 82 VAL A N 1
ATOM 610 C CA . VAL A 1 82 ? 7.274 -3.825 5.013 1.00 93.19 82 VAL A CA 1
ATOM 611 C C . VAL A 1 82 ? 6.242 -4.945 4.889 1.0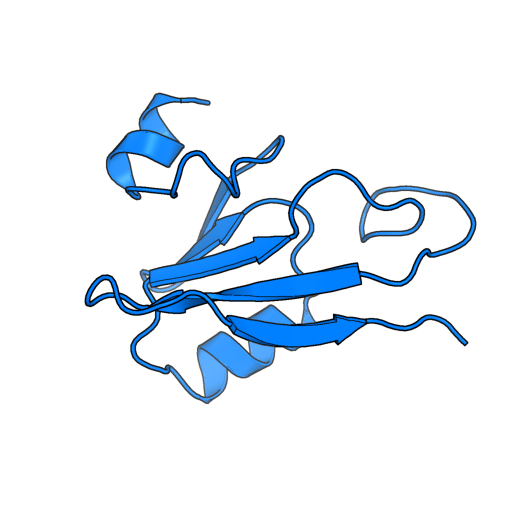0 93.19 82 VAL A C 1
ATOM 613 O O . VAL A 1 82 ? 6.273 -5.920 5.638 1.00 93.19 82 VAL A O 1
ATOM 616 N N . TYR A 1 83 ? 5.323 -4.804 3.937 1.00 93.25 83 TYR A N 1
ATOM 617 C CA . TYR A 1 83 ? 4.295 -5.795 3.623 1.00 93.25 83 TYR A CA 1
ATOM 618 C C . TYR A 1 83 ? 4.830 -6.904 2.712 1.00 93.25 83 TYR A C 1
ATOM 620 O O . TYR A 1 83 ? 4.516 -8.085 2.889 1.00 93.25 83 TYR A O 1
ATOM 628 N N . LEU A 1 84 ? 5.635 -6.503 1.726 1.00 90.56 84 LEU A N 1
ATOM 629 C CA . LEU A 1 84 ? 6.269 -7.374 0.746 1.00 90.56 84 LEU A CA 1
ATOM 630 C C . LEU A 1 84 ? 7.521 -6.686 0.194 1.00 90.56 84 LEU A C 1
ATOM 632 O O . LEU A 1 84 ? 7.463 -5.511 -0.153 1.00 90.56 84 LEU A O 1
ATOM 636 N N . SER A 1 85 ? 8.622 -7.424 0.072 1.00 87.12 85 SER A N 1
ATOM 637 C CA . SER A 1 85 ? 9.811 -6.968 -0.653 1.00 87.12 85 SER A CA 1
ATOM 638 C C . SER A 1 85 ? 9.818 -7.590 -2.040 1.00 87.12 85 SER A C 1
ATOM 640 O O . SER A 1 85 ? 9.791 -8.815 -2.170 1.00 87.12 85 SER A O 1
ATOM 642 N N . PHE A 1 86 ? 9.873 -6.759 -3.073 1.00 79.00 86 PHE A N 1
ATOM 643 C CA . PHE A 1 86 ? 10.080 -7.203 -4.440 1.00 79.00 86 PHE A CA 1
ATOM 644 C C . PHE A 1 86 ? 11.577 -7.187 -4.734 1.00 79.00 86 PHE A C 1
ATOM 646 O O . PHE A 1 86 ? 12.227 -6.148 -4.630 1.00 79.00 86 PHE A O 1
ATOM 653 N N . LYS A 1 87 ? 12.132 -8.348 -5.081 1.00 76.38 87 LYS A N 1
ATOM 654 C CA . LYS A 1 87 ? 13.516 -8.487 -5.531 1.00 76.38 87 LYS A CA 1
ATOM 655 C C . LYS A 1 87 ? 13.481 -9.151 -6.900 1.00 76.38 87 LYS A C 1
ATOM 657 O O . LYS A 1 87 ? 13.040 -10.295 -6.971 1.00 76.38 87 LYS A O 1
ATOM 662 N N . PRO A 1 88 ? 13.862 -8.442 -7.965 1.00 64.12 88 PRO A N 1
ATOM 663 C CA . PRO A 1 88 ? 14.038 -9.078 -9.258 1.00 64.12 88 PRO A CA 1
ATOM 664 C C . PRO A 1 88 ? 15.224 -10.050 -9.207 1.00 64.12 88 PRO A C 1
ATOM 666 O O . PRO A 1 88 ? 16.198 -9.781 -8.499 1.00 64.12 88 PRO A O 1
ATOM 669 N N . ASP A 1 89 ? 15.092 -11.172 -9.919 1.00 61.09 89 ASP A N 1
ATOM 670 C CA . ASP A 1 89 ? 16.140 -12.190 -10.093 1.00 61.09 89 ASP A CA 1
ATOM 671 C C . ASP A 1 89 ? 17.344 -11.671 -10.900 1.00 61.09 89 ASP A C 1
ATOM 673 O O . ASP A 1 89 ? 17.135 -10.879 -11.852 1.00 61.09 89 ASP A O 1
#

Secondary structure (DSSP, 8-state):
-HHHHHHTT--GGG--S-EEEETTEEEESS--HHHHHHHHHH--SEEEEE--S--TTSTT--SSPPPEEEEEEETTSPPPEEEEEE---

pLDDT: mean 83.31, std 12.56, range [50.62, 96.62]

Sequence (89 aa):
MDQVKERLKVPPSVRACHTAEVDGYFLEGHVPIDAVRRLLDERPPLAGLAVAGMPLGSLGMGGLPEPYDVMAIPRDGGDMYVYLSFKPD

Nearest PDB structures (foldseek):
  6wje-assembly3_C  TM=8.986E-01  e=1.763E-07  Pseudomonas aeruginosa
  6wis-assembly2_B  TM=8.820E-01  e=3.143E-07  Pseudomonas aeruginosa
  6dzk-assembly1_Y  TM=5.230E-01  e=3.172E+00  Mycolicibacterium smegmatis MC2 155
  8e73-assembly1_S3  TM=2.686E-01  e=6.859E+00  Vigna radiata

Radius of gyration: 12.48 Å; Cα contacts (8 Å, |Δi|>4): 156; chains: 1; bounding box: 29×29×33 Å

Organism: NCBI:txid13290

Mean predicted aligned error: 6.38 Å